Protein AF-A0A6N7MAL5-F1 (afdb_monomer)

Nearest PDB structures (foldseek):
  7k3z-assembly1_C  TM=7.028E-01  e=4.949E+00  Plasmodium falciparum 3D7
  5jwr-assembly2_H  TM=6.717E-01  e=7.370E+00  Thermosynechococcus vestitus BP-1

Radius of gyration: 12.58 Å; Cα contacts (8 Å, |Δi|>4): 26; chains: 1; bounding box: 36×19×30 Å

Secondary structure (DSSP, 8-state):
--HHHHHHHHS-HHHHHHHHHHHHHHHHHHTTSS-HHHHHHHHHHHHHTT---------

Foldseek 3Di:
DAPLCVVLVVDDPVVNVVLLVVLVVLVVVLVVDPDVVSVVVSVVSCVRNVVDPDPDDDD

Structure (mmCIF, N/CA/C/O backbone):
data_AF-A0A6N7MAL5-F1
#
_entry.id   AF-A0A6N7MAL5-F1
#
loop_
_atom_site.group_PDB
_atom_site.id
_atom_site.type_symbol
_atom_site.label_atom_id
_atom_site.label_alt_id
_atom_site.label_comp_id
_atom_site.label_asym_id
_atom_site.label_entity_id
_atom_site.label_seq_id
_atom_site.pdbx_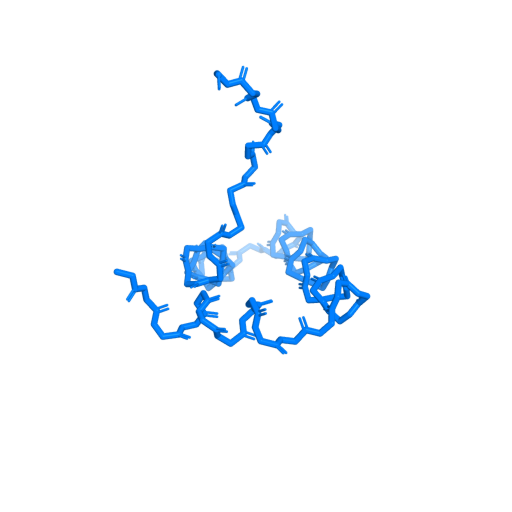PDB_ins_code
_atom_site.Cartn_x
_atom_site.Cartn_y
_atom_site.Cartn_z
_atom_site.occupancy
_atom_site.B_iso_or_equiv
_atom_site.auth_seq_id
_atom_site.auth_comp_id
_atom_site.auth_asym_id
_atom_site.auth_atom_id
_atom_site.pdbx_PDB_model_num
ATOM 1 N N . MET A 1 1 ? -12.371 -13.557 5.596 1.00 51.22 1 MET A N 1
ATOM 2 C CA . MET A 1 1 ? -11.770 -12.398 6.290 1.00 51.22 1 MET A CA 1
ATOM 3 C C . MET A 1 1 ? -10.324 -12.740 6.598 1.00 51.22 1 MET A C 1
ATOM 5 O O . MET A 1 1 ? -10.098 -13.727 7.286 1.00 51.22 1 MET A O 1
ATOM 9 N N . GLY A 1 2 ? -9.363 -12.028 6.007 1.00 69.00 2 GLY A N 1
ATOM 10 C CA . GLY A 1 2 ? -7.938 -12.335 6.165 1.00 69.00 2 GLY A CA 1
ATOM 11 C C . GLY A 1 2 ? -7.393 -11.839 7.506 1.00 69.00 2 GLY A C 1
ATOM 12 O O . GLY A 1 2 ? -7.735 -10.745 7.944 1.00 69.00 2 GLY A O 1
ATOM 13 N N . PHE A 1 3 ? -6.524 -12.622 8.140 1.00 77.00 3 PHE A N 1
ATOM 14 C CA . PHE A 1 3 ? -5.845 -12.302 9.405 1.00 77.00 3 PHE A CA 1
ATOM 15 C C . PHE A 1 3 ? -5.232 -10.882 9.436 1.00 77.00 3 PHE A C 1
ATOM 17 O O . PHE A 1 3 ? -5.353 -10.161 10.423 1.00 77.00 3 PHE A O 1
ATOM 24 N N . PHE A 1 4 ? -4.669 -10.423 8.316 1.00 75.06 4 PHE A N 1
ATOM 25 C CA . PHE A 1 4 ? -4.087 -9.083 8.174 1.00 75.06 4 PHE A CA 1
ATOM 26 C C . PHE A 1 4 ? -5.113 -7.938 8.257 1.00 75.06 4 PHE A C 1
ATOM 28 O O . PHE A 1 4 ? -4.815 -6.890 8.829 1.00 75.06 4 PHE A O 1
ATOM 35 N N . GLN A 1 5 ? -6.345 -8.140 7.778 1.00 72.12 5 GLN A N 1
ATOM 36 C CA . GLN A 1 5 ? -7.434 -7.169 7.960 1.00 72.12 5 GLN A CA 1
ATOM 37 C C .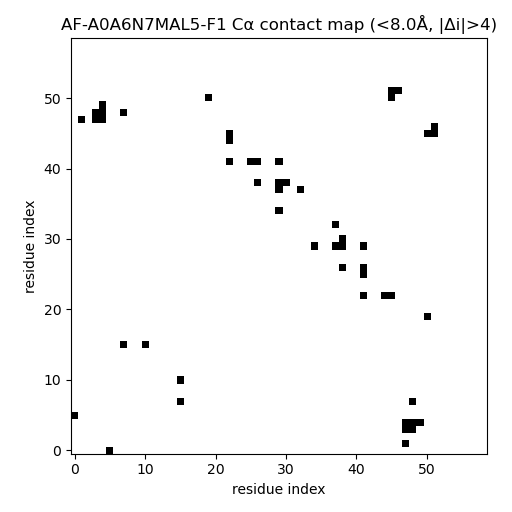 GLN A 1 5 ? -7.859 -7.062 9.428 1.00 72.12 5 GLN A C 1
ATOM 39 O O . GLN A 1 5 ? -8.189 -5.974 9.892 1.00 72.12 5 GLN A O 1
ATOM 44 N N . GLN A 1 6 ? -7.838 -8.169 10.177 1.00 78.75 6 GLN A N 1
ATOM 45 C CA . GLN A 1 6 ? -8.145 -8.139 11.610 1.00 78.75 6 GLN A CA 1
ATOM 46 C C . GLN A 1 6 ? -7.079 -7.368 12.389 1.00 78.75 6 GLN A C 1
ATOM 48 O O . GLN A 1 6 ? -7.434 -6.572 13.251 1.00 78.75 6 GLN A O 1
ATOM 53 N N . ILE A 1 7 ? -5.799 -7.530 12.037 1.00 78.31 7 ILE A N 1
ATOM 54 C CA . ILE A 1 7 ? -4.707 -6.737 12.621 1.00 78.31 7 ILE A CA 1
ATOM 55 C C . ILE A 1 7 ? -4.912 -5.248 12.328 1.00 78.31 7 ILE A C 1
ATOM 57 O O . ILE A 1 7 ? -4.841 -4.436 13.244 1.00 78.31 7 ILE A O 1
ATOM 61 N N . LEU A 1 8 ? -5.239 -4.884 11.085 1.00 72.62 8 LEU A N 1
ATOM 62 C CA . LEU A 1 8 ? -5.525 -3.491 10.724 1.00 72.62 8 LEU A CA 1
ATOM 63 C C . LEU A 1 8 ? -6.727 -2.882 11.450 1.00 72.62 8 LEU A C 1
ATOM 65 O O . LEU A 1 8 ? -6.747 -1.676 11.682 1.00 72.62 8 LEU A O 1
ATOM 69 N N . ASN A 1 9 ? -7.728 -3.695 11.775 1.00 76.25 9 ASN A N 1
ATOM 70 C CA . ASN A 1 9 ? -8.897 -3.254 12.532 1.00 76.25 9 ASN A CA 1
ATOM 71 C C . ASN A 1 9 ? -8.642 -3.241 14.048 1.00 76.25 9 ASN A C 1
ATOM 73 O O . ASN A 1 9 ? -9.355 -2.555 14.775 1.00 76.25 9 ASN A O 1
ATOM 77 N N . ALA A 1 10 ? -7.644 -3.992 14.524 1.00 83.31 10 ALA A N 1
ATOM 78 C CA . ALA A 1 10 ? -7.228 -4.026 15.924 1.00 83.31 10 ALA A CA 1
ATOM 79 C C . ALA A 1 10 ? -6.250 -2.894 16.283 1.00 83.31 10 ALA A C 1
ATOM 81 O O . ALA A 1 10 ? -6.167 -2.500 17.446 1.00 83.31 10 ALA A O 1
ATOM 82 N N . ILE A 1 11 ? -5.507 -2.365 15.306 1.00 83.38 11 ILE A N 1
ATOM 83 C CA . ILE A 1 11 ? -4.639 -1.197 15.499 1.00 83.38 11 ILE A CA 1
ATOM 84 C C . ILE A 1 11 ? -5.430 0.113 15.420 1.00 83.38 11 ILE A C 1
ATOM 86 O O . ILE A 1 11 ? -6.502 0.197 14.821 1.00 83.38 11 ILE A O 1
ATOM 90 N N . SER A 1 12 ? -4.880 1.168 16.023 1.00 86.38 12 SER A N 1
ATOM 91 C CA . SER A 1 12 ? -5.533 2.477 16.049 1.00 86.38 12 SER A CA 1
ATOM 92 C C . SER A 1 12 ? -5.706 3.073 14.638 1.00 86.38 12 SER A C 1
ATOM 94 O O . SER A 1 12 ? -4.900 2.799 13.741 1.00 86.38 12 SER A O 1
ATOM 96 N N . PRO A 1 13 ? -6.693 3.968 14.428 1.00 82.25 13 PRO A N 1
ATOM 97 C CA . PRO A 1 13 ? -6.901 4.630 13.136 1.00 82.25 13 PRO A CA 1
ATOM 98 C C . PRO A 1 13 ? -5.667 5.396 12.638 1.00 82.25 13 PRO A C 1
ATOM 100 O O . PRO A 1 13 ? -5.436 5.499 11.436 1.00 82.25 13 PRO A O 1
ATOM 103 N N . GLN A 1 14 ? -4.865 5.927 13.563 1.00 84.56 14 GLN A N 1
ATOM 104 C CA . GLN A 1 14 ? -3.623 6.643 13.259 1.00 84.56 14 GLN A CA 1
ATOM 105 C C . GLN A 1 14 ? -2.541 5.688 12.737 1.00 84.56 14 GLN A C 1
ATOM 107 O O . GLN A 1 14 ? -1.906 5.974 11.725 1.00 84.56 14 GLN A O 1
ATOM 112 N N . LEU A 1 15 ? -2.385 4.522 13.373 1.00 82.81 15 LEU A N 1
ATOM 113 C CA . LEU A 1 15 ? -1.480 3.466 12.913 1.00 82.81 15 LEU A CA 1
ATOM 114 C C . LEU A 1 15 ? -1.907 2.917 11.549 1.00 82.81 15 LEU A C 1
ATOM 116 O O . LEU A 1 15 ? -1.064 2.726 10.676 1.00 82.81 15 LEU A O 1
ATOM 120 N N . ARG A 1 16 ? -3.214 2.734 11.325 1.00 83.88 16 ARG A N 1
ATOM 121 C CA . ARG A 1 16 ? -3.741 2.333 10.014 1.00 83.88 16 ARG A CA 1
ATOM 122 C C . ARG A 1 16 ? -3.370 3.337 8.921 1.00 83.88 16 ARG A C 1
ATOM 124 O O . ARG A 1 16 ? -2.938 2.913 7.854 1.00 83.88 16 ARG A O 1
ATOM 131 N N . LYS A 1 17 ? -3.504 4.643 9.181 1.00 86.12 17 LYS A N 1
ATOM 132 C CA . LYS A 1 17 ? -3.098 5.687 8.225 1.00 86.12 17 LYS A CA 1
ATOM 133 C C . LYS A 1 17 ? -1.613 5.602 7.882 1.00 86.12 17 LYS A C 1
ATOM 135 O O . LYS A 1 17 ? -1.290 5.577 6.703 1.00 86.12 17 LYS A O 1
ATOM 140 N N . LEU A 1 18 ? -0.744 5.453 8.882 1.00 88.94 18 LEU A N 1
ATOM 141 C CA . LEU A 1 18 ? 0.700 5.301 8.667 1.00 88.94 18 LEU A CA 1
ATOM 142 C C . LEU A 1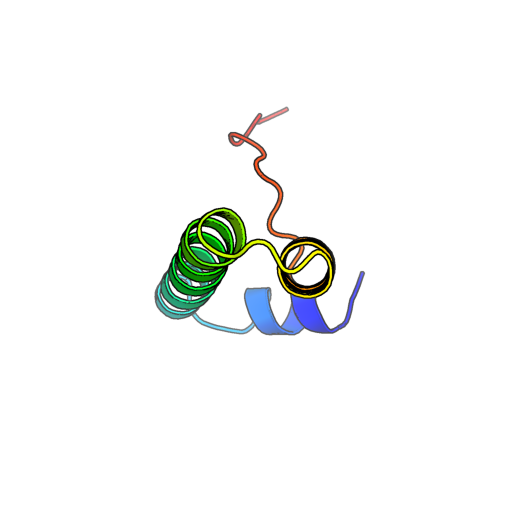 18 ? 1.041 4.087 7.793 1.00 88.94 18 LEU A C 1
ATOM 144 O O . LEU A 1 18 ? 1.871 4.187 6.896 1.00 88.94 18 LEU A O 1
ATOM 148 N N . VAL A 1 19 ? 0.385 2.945 8.023 1.00 86.25 19 VAL A N 1
ATOM 149 C CA . VAL A 1 19 ? 0.590 1.732 7.210 1.00 86.25 19 VAL A CA 1
ATOM 150 C C . VAL A 1 19 ? 0.131 1.948 5.766 1.00 86.25 19 VAL A C 1
ATOM 152 O O . VAL A 1 19 ? 0.825 1.545 4.834 1.00 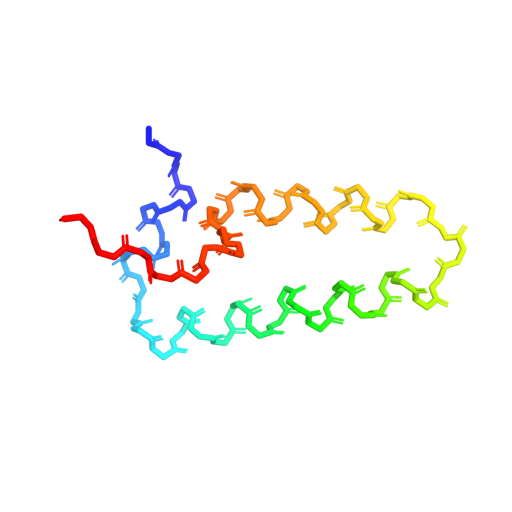86.25 19 VAL A O 1
ATOM 155 N N . VAL A 1 20 ? -1.015 2.606 5.568 1.00 86.19 20 VAL A N 1
ATOM 156 C CA . VAL A 1 20 ? -1.535 2.923 4.230 1.00 86.19 20 VAL A CA 1
ATOM 157 C C . VAL A 1 20 ? -0.613 3.897 3.497 1.00 86.19 20 VAL A C 1
ATOM 159 O O . VAL A 1 20 ? -0.236 3.626 2.361 1.00 86.19 20 VAL A O 1
ATOM 162 N N . GLU A 1 21 ? -0.204 4.989 4.144 1.00 89.69 21 GLU A N 1
ATOM 163 C CA . GLU A 1 21 ? 0.738 5.967 3.585 1.00 89.69 21 GLU A CA 1
ATOM 164 C C . GLU A 1 21 ? 2.076 5.316 3.224 1.00 89.69 21 GLU A C 1
ATOM 166 O O . GLU A 1 21 ? 2.621 5.566 2.150 1.00 89.69 21 GLU A O 1
ATOM 171 N N . PHE A 1 22 ? 2.575 4.411 4.070 1.00 90.25 22 PHE A N 1
ATOM 172 C CA . PHE A 1 22 ? 3.786 3.655 3.781 1.00 90.25 22 PHE A CA 1
ATOM 173 C C . PHE A 1 22 ? 3.632 2.779 2.530 1.00 90.25 22 PHE A C 1
ATOM 175 O O . PHE A 1 22 ? 4.477 2.843 1.639 1.00 90.25 22 PHE A O 1
ATOM 182 N N . ILE A 1 23 ? 2.543 2.013 2.411 1.00 88.12 23 ILE A N 1
ATOM 183 C CA . ILE A 1 23 ? 2.295 1.154 1.241 1.00 88.12 23 ILE A CA 1
ATOM 184 C C . ILE A 1 23 ? 2.119 1.987 -0.039 1.00 88.12 23 ILE A C 1
ATOM 186 O O . ILE A 1 23 ? 2.631 1.603 -1.091 1.00 88.12 23 ILE A O 1
ATOM 190 N N . LEU A 1 24 ? 1.474 3.154 0.041 1.00 86.94 24 LEU A N 1
ATOM 191 C CA . LEU A 1 24 ? 1.385 4.091 -1.084 1.00 86.94 24 LEU A CA 1
ATOM 192 C C . LEU A 1 24 ? 2.759 4.646 -1.477 1.00 86.94 24 LEU A C 1
ATOM 194 O O . LEU A 1 24 ? 3.083 4.682 -2.661 1.00 86.94 24 LEU A O 1
ATOM 198 N N . SER A 1 25 ? 3.608 4.982 -0.504 1.00 89.38 25 SER A N 1
ATOM 199 C CA . SER A 1 25 ? 4.981 5.420 -0.786 1.00 89.38 25 SER A CA 1
ATOM 200 C C . SER A 1 25 ? 5.832 4.314 -1.428 1.00 89.38 25 SER A C 1
ATOM 202 O O . SER A 1 25 ? 6.688 4.593 -2.266 1.00 89.38 25 SER A O 1
ATOM 204 N N . LEU A 1 26 ? 5.585 3.042 -1.081 1.00 87.62 26 LEU A N 1
ATOM 205 C CA . LEU A 1 26 ? 6.235 1.900 -1.727 1.00 87.62 26 LEU A CA 1
ATOM 206 C C . LEU A 1 26 ? 5.775 1.735 -3.173 1.00 87.62 26 LEU A C 1
ATOM 208 O O . LEU A 1 26 ? 6.600 1.422 -4.022 1.00 87.62 26 LEU A O 1
ATOM 212 N N . LYS A 1 27 ? 4.496 1.994 -3.468 1.00 85.56 27 LYS A N 1
ATOM 213 C CA . LYS A 1 27 ? 3.973 1.999 -4.840 1.00 85.56 27 LYS A CA 1
ATOM 214 C C . LYS A 1 27 ? 4.663 3.051 -5.707 1.00 85.56 27 LYS A C 1
ATOM 216 O O . LYS A 1 27 ? 5.044 2.751 -6.830 1.00 85.56 27 LYS A O 1
ATOM 221 N N . GLU A 1 28 ? 4.849 4.263 -5.189 1.00 87.06 28 GLU A N 1
ATOM 222 C CA . GLU A 1 28 ? 5.563 5.322 -5.915 1.00 87.06 28 GLU A CA 1
ATOM 223 C C . GLU A 1 28 ? 7.028 4.958 -6.172 1.00 87.06 28 GLU A C 1
ATOM 225 O O . GLU A 1 28 ? 7.548 5.208 -7.257 1.00 87.06 28 GLU A O 1
ATOM 230 N N . LYS A 1 29 ? 7.690 4.330 -5.193 1.00 87.50 29 LYS A N 1
ATOM 231 C CA . LYS A 1 29 ? 9.073 3.864 -5.348 1.00 87.50 29 LYS A CA 1
ATOM 232 C C . LYS A 1 29 ? 9.196 2.691 -6.315 1.00 87.50 29 LYS A C 1
ATOM 234 O O . LYS A 1 29 ? 10.136 2.692 -7.097 1.00 87.50 29 LYS A O 1
ATOM 239 N N . ALA A 1 30 ? 8.255 1.749 -6.281 1.00 85.94 30 ALA A N 1
ATOM 240 C CA . ALA A 1 30 ? 8.193 0.629 -7.217 1.00 85.94 30 ALA A CA 1
ATOM 241 C C . ALA A 1 30 ? 7.992 1.119 -8.658 1.00 85.94 30 ALA A C 1
ATOM 243 O O . ALA A 1 30 ? 8.682 0.666 -9.556 1.00 85.94 30 ALA A O 1
ATOM 244 N N . ALA A 1 31 ? 7.146 2.134 -8.867 1.00 81.06 31 ALA A N 1
ATOM 245 C CA . ALA A 1 31 ? 6.966 2.751 -10.183 1.00 81.06 31 ALA A CA 1
ATOM 246 C C . ALA A 1 31 ? 8.220 3.485 -10.702 1.00 81.06 31 ALA A C 1
ATOM 248 O O . ALA A 1 31 ? 8.307 3.792 -11.890 1.00 81.06 31 ALA A O 1
ATOM 249 N N . ALA A 1 32 ? 9.176 3.800 -9.822 1.00 86.75 32 ALA A N 1
ATOM 250 C CA . ALA A 1 32 ? 10.453 4.408 -10.185 1.00 86.75 32 ALA A CA 1
ATOM 251 C C . ALA A 1 32 ? 11.558 3.372 -10.473 1.00 86.75 32 ALA A C 1
ATOM 253 O O . ALA A 1 32 ? 12.640 3.758 -10.922 1.00 86.75 32 ALA A O 1
ATOM 254 N N . THR A 1 33 ? 11.315 2.081 -10.222 1.00 82.50 33 THR A N 1
ATOM 255 C CA . THR A 1 33 ? 12.230 0.977 -10.532 1.00 82.50 33 THR A CA 1
ATOM 256 C C . THR A 1 33 ? 11.710 0.136 -11.701 1.00 82.50 33 THR A C 1
ATOM 258 O O . THR A 1 33 ? 10.547 -0.229 -11.754 1.00 82.50 33 THR A O 1
ATOM 261 N N . ASP A 1 34 ? 12.592 -0.268 -12.620 1.00 83.56 34 ASP A N 1
ATOM 262 C CA . ASP A 1 34 ? 12.273 -1.196 -13.729 1.00 83.56 34 ASP A CA 1
ATOM 263 C C . ASP A 1 34 ? 12.169 -2.672 -13.267 1.00 83.56 34 ASP A C 1
ATOM 265 O O . ASP A 1 34 ? 12.389 -3.613 -14.034 1.00 83.56 34 ASP A O 1
ATOM 269 N N . ASN A 1 35 ? 11.890 -2.907 -11.979 1.00 84.88 35 ASN A N 1
ATOM 270 C CA . ASN A 1 35 ? 11.843 -4.243 -11.398 1.00 84.88 35 ASN A CA 1
ATOM 271 C C . ASN A 1 35 ? 10.389 -4.724 -11.255 1.00 84.88 35 ASN A C 1
ATOM 273 O O . ASN A 1 35 ? 9.700 -4.305 -10.324 1.00 84.88 35 ASN A O 1
ATOM 277 N N . PRO A 1 36 ? 9.932 -5.688 -12.076 1.00 83.62 36 PRO A N 1
ATOM 278 C CA . PRO A 1 36 ? 8.553 -6.175 -12.028 1.00 83.62 36 PRO A CA 1
ATOM 279 C C . PRO A 1 36 ? 8.202 -6.878 -10.708 1.00 83.62 36 PRO A C 1
ATOM 281 O O . PRO A 1 36 ? 7.026 -7.058 -10.393 1.00 83.62 36 PRO A O 1
ATOM 284 N N . LEU A 1 37 ? 9.200 -7.297 -9.921 1.00 87.75 37 LEU A N 1
ATOM 285 C CA . LEU A 1 37 ? 8.963 -7.871 -8.597 1.00 87.75 37 LEU A CA 1
ATOM 286 C C . LEU A 1 37 ? 8.456 -6.826 -7.602 1.00 87.75 37 LEU A C 1
ATOM 288 O O . LEU A 1 37 ? 7.637 -7.169 -6.749 1.00 87.75 37 LEU A O 1
ATOM 292 N N . ASP A 1 38 ? 8.901 -5.573 -7.719 1.00 86.19 38 ASP A N 1
ATOM 293 C CA . ASP A 1 38 ? 8.514 -4.506 -6.794 1.00 86.19 38 ASP A CA 1
ATOM 294 C C . ASP A 1 38 ? 7.011 -4.216 -6.932 1.00 86.19 38 ASP A C 1
ATOM 296 O O . ASP A 1 38 ? 6.293 -4.159 -5.930 1.00 86.19 38 ASP A O 1
ATOM 300 N N . ASP A 1 39 ? 6.508 -4.169 -8.169 1.00 85.56 39 ASP A N 1
ATOM 301 C CA . ASP A 1 39 ? 5.079 -4.026 -8.465 1.00 85.56 39 ASP A CA 1
ATOM 302 C C . ASP A 1 39 ? 4.243 -5.185 -7.902 1.00 85.56 39 ASP A C 1
ATOM 304 O O . ASP A 1 39 ? 3.177 -4.971 -7.315 1.00 85.56 39 ASP A O 1
ATOM 308 N N . ILE A 1 40 ? 4.733 -6.425 -8.032 1.00 88.25 40 ILE A N 1
ATOM 309 C CA . ILE A 1 40 ? 4.054 -7.621 -7.510 1.00 88.25 40 ILE A CA 1
ATOM 310 C C . ILE A 1 40 ? 3.990 -7.585 -5.979 1.00 88.25 40 ILE A C 1
ATOM 312 O O . ILE A 1 40 ? 2.943 -7.885 -5.398 1.00 88.25 40 ILE A O 1
ATOM 316 N N . VAL A 1 41 ? 5.086 -7.206 -5.314 1.00 88.62 41 VAL A N 1
ATOM 317 C CA . VAL A 1 41 ? 5.139 -7.101 -3.849 1.00 88.62 41 VAL A CA 1
ATOM 318 C C . VAL A 1 41 ? 4.178 -6.022 -3.355 1.00 88.62 41 VAL A C 1
ATOM 320 O O . VAL A 1 41 ? 3.414 -6.268 -2.418 1.00 88.62 41 VAL A O 1
ATOM 323 N N . VAL A 1 42 ? 4.150 -4.857 -4.005 1.00 88.44 42 VAL A N 1
ATOM 324 C CA . VAL A 1 42 ? 3.212 -3.777 -3.670 1.00 88.44 42 VAL A CA 1
ATOM 325 C C . VAL A 1 42 ? 1.762 -4.229 -3.863 1.00 88.44 42 VAL A C 1
ATOM 327 O O . VAL A 1 42 ? 0.939 -4.030 -2.966 1.00 88.44 42 VAL A O 1
ATOM 330 N N . ALA A 1 43 ? 1.440 -4.893 -4.975 1.00 85.81 43 ALA A N 1
ATOM 331 C CA . ALA A 1 43 ? 0.096 -5.414 -5.231 1.00 85.81 43 ALA A CA 1
ATOM 332 C C . ALA A 1 43 ? -0.344 -6.449 -4.175 1.00 85.81 43 ALA A C 1
ATOM 334 O O . ALA A 1 43 ? -1.483 -6.415 -3.698 1.00 85.81 43 ALA A O 1
ATOM 335 N N . LEU A 1 44 ? 0.569 -7.329 -3.752 1.00 88.06 44 LEU A N 1
ATOM 336 C CA . LEU A 1 44 ? 0.337 -8.286 -2.667 1.00 88.06 44 LEU A CA 1
ATOM 337 C C . LEU A 1 44 ? 0.069 -7.589 -1.333 1.00 88.06 44 LEU A C 1
ATOM 339 O O . LEU A 1 44 ? -0.881 -7.956 -0.643 1.00 88.06 44 LEU A O 1
ATOM 343 N N . LEU A 1 45 ? 0.855 -6.571 -0.976 1.00 86.50 45 LEU A N 1
ATOM 344 C CA . LEU A 1 45 ? 0.648 -5.798 0.252 1.0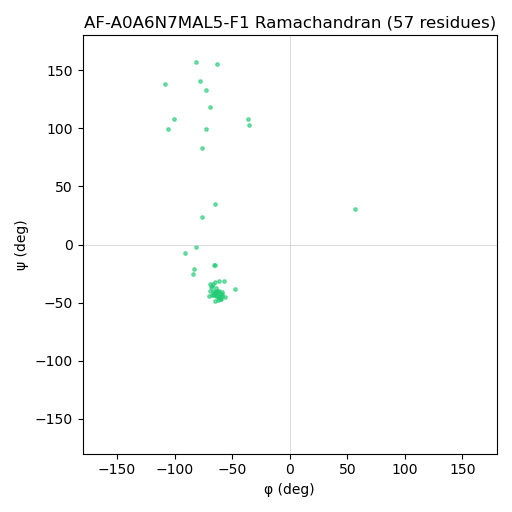0 86.50 45 LEU A CA 1
ATOM 345 C C . LEU A 1 45 ? -0.722 -5.110 0.248 1.00 86.50 45 LEU A C 1
ATOM 347 O O . LEU A 1 45 ? -1.481 -5.245 1.206 1.00 86.50 45 LEU A O 1
ATOM 351 N N . ILE A 1 46 ? -1.091 -4.455 -0.850 1.00 84.75 46 IL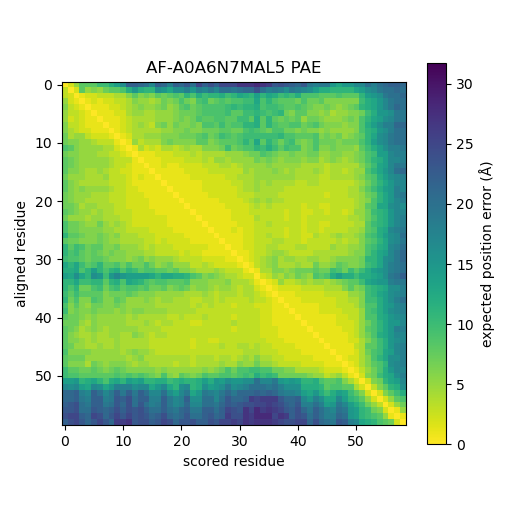E A N 1
ATOM 352 C CA . ILE A 1 46 ? -2.407 -3.822 -1.020 1.00 84.75 46 ILE A CA 1
ATOM 353 C C . ILE A 1 46 ? -3.535 -4.848 -0.816 1.00 84.75 46 ILE A C 1
ATOM 355 O O . ILE A 1 46 ? -4.483 -4.591 -0.068 1.00 84.75 46 ILE A O 1
ATOM 359 N N . SER A 1 47 ? -3.403 -6.038 -1.409 1.00 85.44 47 SER A N 1
ATOM 360 C CA . SER A 1 47 ? -4.388 -7.115 -1.275 1.00 85.44 47 SER A CA 1
ATOM 361 C C . SER A 1 47 ? -4.457 -7.702 0.141 1.00 85.44 47 SER A C 1
ATOM 363 O O . SER A 1 47 ? -5.554 -7.943 0.643 1.00 85.44 47 SER A O 1
ATOM 365 N N . LEU A 1 48 ? -3.317 -7.946 0.797 1.00 82.75 48 LEU A N 1
ATOM 366 C CA . LEU A 1 48 ? -3.250 -8.536 2.143 1.00 82.75 48 LEU A CA 1
ATOM 367 C C . LEU A 1 48 ? -3.837 -7.599 3.196 1.00 82.75 48 LEU A C 1
ATOM 369 O O . LEU A 1 48 ? -4.607 -8.019 4.059 1.00 82.75 48 LEU A O 1
ATOM 373 N N . PHE A 1 49 ? -3.501 -6.317 3.093 1.00 80.69 49 PHE A N 1
ATOM 374 C CA . PHE A 1 49 ? -4.002 -5.279 3.981 1.00 80.69 49 PHE A CA 1
ATOM 375 C C . PHE A 1 49 ? -5.410 -4.799 3.576 1.00 80.69 49 PHE A C 1
ATOM 377 O O . PHE A 1 49 ? -6.012 -3.979 4.265 1.00 80.69 49 PHE A O 1
ATOM 384 N N . GLY A 1 50 ? -5.987 -5.321 2.488 1.00 77.00 50 GLY A N 1
ATOM 385 C CA . GLY A 1 50 ? -7.315 -4.923 2.020 1.00 77.00 50 GLY A CA 1
ATOM 386 C C . GLY A 1 50 ? -7.422 -3.417 1.765 1.00 77.00 50 GLY A C 1
ATOM 387 O O . GLY A 1 50 ? -8.492 -2.834 1.952 1.00 77.00 50 GLY A O 1
ATOM 388 N N . ILE A 1 51 ? -6.310 -2.785 1.379 1.00 72.00 51 ILE A N 1
ATOM 389 C CA . ILE A 1 51 ? -6.248 -1.371 1.020 1.00 72.00 51 ILE A CA 1
ATOM 390 C C . ILE A 1 51 ? -6.846 -1.281 -0.374 1.00 72.00 51 ILE A C 1
ATOM 392 O O . ILE A 1 51 ? -6.160 -1.345 -1.381 1.00 72.00 51 ILE A O 1
ATOM 396 N N . SER A 1 52 ? -8.166 -1.225 -0.455 1.00 59.78 52 SER A N 1
ATOM 397 C CA . SER A 1 52 ? -8.795 -0.896 -1.723 1.00 59.78 52 SER A CA 1
ATOM 398 C C . SER A 1 52 ? -8.575 0.591 -1.967 1.00 59.78 52 SER A C 1
ATOM 400 O O . SER A 1 52 ? -8.901 1.397 -1.097 1.00 59.78 52 SER A O 1
ATOM 402 N N . ASP A 1 53 ? -8.154 0.966 -3.175 1.00 53.88 53 ASP A N 1
ATOM 403 C CA . ASP A 1 53 ? -8.371 2.307 -3.752 1.00 53.88 53 ASP A CA 1
ATOM 404 C C . ASP A 1 53 ? -9.885 2.556 -3.971 1.00 53.88 53 ASP A C 1
ATOM 406 O O . ASP A 1 53 ? -10.342 3.153 -4.939 1.00 53.88 53 ASP A O 1
ATOM 410 N N . LYS A 1 54 ? -10.729 2.028 -3.077 1.00 42.41 54 LYS A N 1
ATOM 411 C CA . LYS A 1 54 ? -12.105 2.448 -2.956 1.00 42.41 54 LYS A CA 1
ATOM 412 C C . LYS A 1 54 ? -12.022 3.815 -2.304 1.00 42.41 54 LYS A C 1
ATOM 414 O O . LYS A 1 54 ? -11.921 3.930 -1.085 1.00 42.41 54 LYS A O 1
ATOM 419 N N . LYS A 1 55 ? -12.135 4.850 -3.139 1.00 42.75 55 LYS A N 1
ATOM 420 C CA . LYS A 1 55 ? -13.049 5.944 -2.813 1.00 42.75 55 LYS A CA 1
ATOM 421 C C . LYS A 1 55 ? -14.259 5.310 -2.140 1.00 42.75 55 LYS A C 1
ATOM 423 O O . LYS A 1 55 ? -14.996 4.557 -2.778 1.00 42.75 55 LYS A O 1
ATOM 428 N N . ASP A 1 56 ? -14.340 5.538 -0.839 1.00 4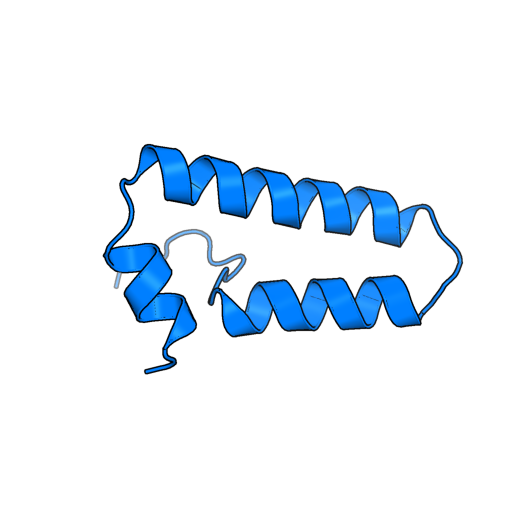0.97 56 ASP A N 1
ATOM 429 C CA . ASP A 1 56 ? -15.474 5.266 0.021 1.00 40.97 56 ASP A CA 1
ATOM 430 C C . ASP A 1 56 ? -16.751 5.526 -0.791 1.00 40.97 56 ASP A C 1
ATOM 432 O O . ASP A 1 56 ? -17.060 6.664 -1.146 1.00 40.97 56 ASP A O 1
ATOM 436 N N . THR A 1 57 ? -17.399 4.456 -1.242 1.00 38.94 57 THR A N 1
ATOM 437 C CA . THR A 1 57 ? -18.730 4.525 -1.837 1.00 38.94 57 THR A CA 1
ATOM 438 C C . THR A 1 57 ? -19.636 3.962 -0.759 1.00 38.94 57 THR A C 1
ATOM 440 O O . THR A 1 57 ? -19.628 2.745 -0.557 1.00 38.94 57 THR A O 1
ATOM 443 N N . PRO A 1 58 ? -20.310 4.835 0.007 1.00 46.75 58 PRO A N 1
ATOM 444 C CA . PRO A 1 58 ? -21.358 4.409 0.909 1.00 46.75 58 PRO A CA 1
ATOM 445 C C . PRO A 1 58 ? -22.538 3.950 0.046 1.00 46.75 58 PRO A C 1
ATOM 447 O O . PRO A 1 58 ? -23.056 4.732 -0.753 1.00 46.75 58 PRO A O 1
ATOM 450 N N . GLU A 1 59 ? -22.909 2.678 0.173 1.00 40.38 59 GLU A N 1
ATOM 451 C CA . GLU A 1 59 ? -24.253 2.194 -0.164 1.00 40.38 59 GLU A CA 1
ATOM 452 C C . GLU A 1 59 ? -25.115 2.213 1.100 1.00 40.38 59 GLU A C 1
ATOM 454 O O . GLU A 1 59 ? -24.603 1.786 2.164 1.00 40.38 59 GLU A O 1
#

Mean predicted aligned error: 7.66 Å

Sequence (59 aa):
MGFFQQILNAISPQLRKLVVEFILSLKEKAAATDNPLDDIVVALLISLFGISDKKDTPE

Solvent-accessible surface area (backbone atoms only — not comparable to full-atom values): 3532 Å² total; per-residue (Å²): 136,57,73,52,42,52,52,53,70,72,45,51,74,69,57,42,49,54,53,49,53,49,53,51,53,48,44,58,52,26,74,74,45,98,46,74,64,45,51,50,52,40,52,49,49,33,61,52,56,62,58,63,92,59,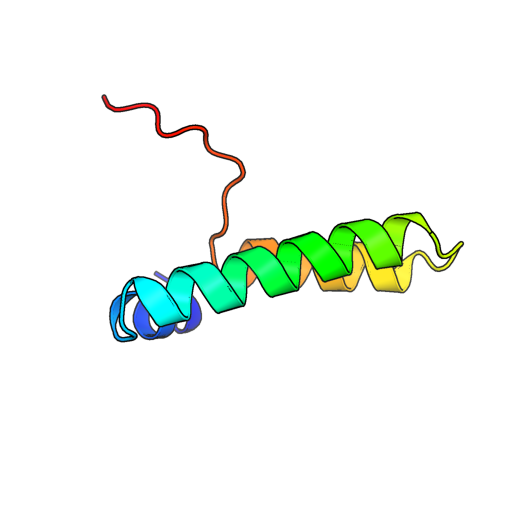72,84,72,87,128

pLDDT: mean 7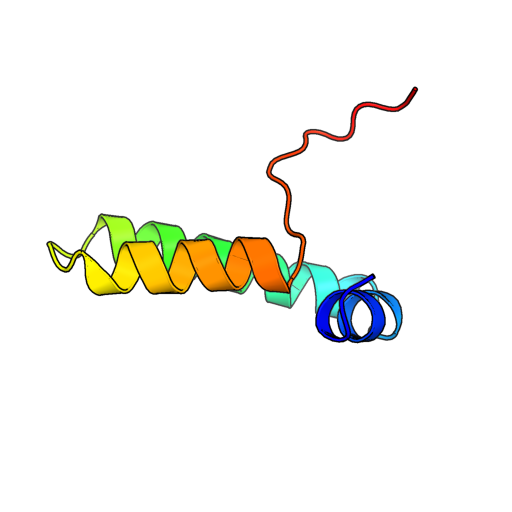7.94, std 14.44, range [38.94, 90.25]